Protein AF-A0A0N5BER6-F1 (afdb_monomer_lite)

Secondary structure (DSSP, 8-state):
---------HHHHHHHHHHHHHHHHHHHTS-GGGS-HHHHHHHHHHHHHHHHHHHHHHHHHHHHTT--TT--BHHHHHHHHHHHHT--HHHHHHHHSS-HHHHHT-GGGTTTEEEETTEEEE----PSP----

Structure (mmCIF, N/CA/C/O backbone):
data_AF-A0A0N5BER6-F1
#
_entry.id   AF-A0A0N5BER6-F1
#
loop_
_atom_site.group_PDB
_atom_site.id
_atom_site.type_symbol
_atom_site.label_atom_id
_atom_site.label_alt_id
_atom_site.label_comp_id
_atom_site.label_asym_id
_atom_site.label_entity_id
_atom_site.label_seq_id
_atom_site.pdbx_PDB_ins_code
_atom_site.Cartn_x
_atom_site.Cartn_y
_atom_site.Cartn_z
_atom_site.occupancy
_atom_site.B_iso_or_equiv
_atom_site.auth_seq_id
_atom_site.auth_comp_id
_atom_site.auth_asym_id
_atom_site.auth_atom_id
_atom_site.pdbx_PDB_model_num
ATOM 1 N N . MET A 1 1 ? -19.479 -20.743 12.648 1.00 32.81 1 MET A N 1
ATOM 2 C CA . MET A 1 1 ? -19.118 -20.840 11.218 1.00 32.81 1 MET A CA 1
ATOM 3 C C . MET A 1 1 ? -18.134 -19.726 10.910 1.00 32.81 1 MET A C 1
ATOM 5 O O . MET A 1 1 ? -18.502 -18.565 11.017 1.00 32.81 1 MET A O 1
ATOM 9 N N . ALA A 1 2 ? -16.869 -20.064 10.660 1.00 33.50 2 ALA A N 1
ATOM 10 C CA . ALA A 1 2 ? -15.854 -19.084 10.293 1.00 33.50 2 ALA A CA 1
ATOM 11 C C . ALA A 1 2 ? -16.002 -18.791 8.799 1.00 33.50 2 ALA A C 1
ATOM 13 O O . ALA A 1 2 ? -15.677 -19.631 7.964 1.00 33.50 2 ALA A O 1
ATOM 14 N N . THR A 1 3 ? -16.551 -17.629 8.459 1.00 35.94 3 THR A N 1
ATOM 15 C CA . THR A 1 3 ? -16.547 -17.139 7.084 1.00 35.94 3 THR A CA 1
ATOM 16 C C . THR A 1 3 ? -15.099 -16.825 6.735 1.00 35.94 3 THR A C 1
ATOM 18 O O . THR A 1 3 ? -14.574 -15.783 7.129 1.00 35.94 3 THR A O 1
ATOM 21 N N . THR A 1 4 ? -14.419 -17.748 6.058 1.00 42.94 4 THR A N 1
ATOM 22 C CA . THR A 1 4 ? -13.114 -17.494 5.449 1.00 42.94 4 THR A CA 1
ATOM 23 C C . THR A 1 4 ? -13.315 -16.339 4.476 1.00 42.94 4 THR A C 1
ATOM 25 O O . THR A 1 4 ? -13.843 -16.533 3.382 1.00 42.94 4 THR A O 1
ATOM 28 N N . ARG A 1 5 ? -12.990 -15.106 4.891 1.00 49.25 5 ARG A N 1
ATOM 29 C CA . ARG A 1 5 ? -12.941 -13.961 3.978 1.00 49.25 5 ARG A CA 1
ATOM 30 C C . ARG A 1 5 ? -11.939 -14.349 2.900 1.00 49.25 5 ARG A C 1
ATOM 32 O O . ARG A 1 5 ? -10.743 -14.382 3.173 1.00 49.25 5 ARG A O 1
ATOM 39 N N . ARG A 1 6 ? -12.426 -14.699 1.707 1.00 47.66 6 ARG A N 1
ATOM 40 C CA . ARG A 1 6 ? -11.586 -14.835 0.517 1.00 47.66 6 ARG A CA 1
ATOM 41 C C . ARG A 1 6 ? -10.808 -13.529 0.417 1.00 47.66 6 ARG A C 1
ATOM 43 O O . ARG A 1 6 ? -11.408 -12.471 0.233 1.00 47.66 6 ARG A O 1
ATOM 50 N N . ILE A 1 7 ? -9.496 -13.591 0.614 1.00 53.28 7 ILE A N 1
ATOM 51 C CA . ILE A 1 7 ? -8.628 -12.475 0.266 1.00 53.28 7 ILE A CA 1
ATOM 52 C C . ILE A 1 7 ? -8.768 -12.358 -1.248 1.00 53.28 7 ILE A C 1
ATOM 54 O O . ILE A 1 7 ? -8.273 -13.205 -1.984 1.00 53.28 7 ILE A O 1
ATOM 58 N N . GLN A 1 8 ? -9.541 -11.376 -1.707 1.00 62.78 8 GLN A N 1
ATOM 59 C CA . GLN A 1 8 ? -9.579 -11.026 -3.120 1.00 62.78 8 GLN A CA 1
ATOM 60 C C . GLN A 1 8 ? -8.175 -10.580 -3.513 1.00 62.78 8 GLN A C 1
ATOM 62 O O . GLN A 1 8 ? -7.681 -9.573 -2.997 1.00 62.78 8 GLN A O 1
ATOM 67 N N . THR A 1 9 ? -7.552 -11.366 -4.386 1.00 75.50 9 THR A N 1
ATOM 68 C CA . THR A 1 9 ? -6.250 -11.112 -5.010 1.00 75.50 9 THR A CA 1
ATOM 69 C C . THR A 1 9 ? -6.371 -10.164 -6.202 1.00 75.50 9 THR A C 1
ATOM 71 O O . THR A 1 9 ? -5.422 -10.027 -6.960 1.00 75.50 9 THR A O 1
ATOM 74 N N . ASP A 1 10 ? -7.532 -9.530 -6.386 1.00 80.12 10 ASP A N 1
ATOM 75 C CA . ASP A 1 10 ? -7.821 -8.655 -7.526 1.00 80.12 10 ASP A CA 1
ATOM 76 C C . ASP A 1 10 ? -6.824 -7.491 -7.595 1.00 80.12 10 ASP A C 1
ATOM 78 O O . ASP A 1 10 ? -6.311 -7.205 -8.663 1.00 80.12 10 ASP A O 1
ATOM 82 N N . TYR A 1 11 ? -6.407 -6.949 -6.445 1.00 81.19 11 TYR A N 1
ATOM 83 C CA . TYR A 1 11 ? -5.359 -5.921 -6.379 1.00 81.19 11 TYR A CA 1
ATOM 84 C C . TYR A 1 11 ? -3.992 -6.403 -6.903 1.00 81.19 11 TYR A C 1
ATOM 86 O O . TYR A 1 11 ? -3.225 -5.606 -7.427 1.00 81.19 11 TYR A O 1
ATOM 94 N N . VAL A 1 12 ? -3.674 -7.698 -6.757 1.00 84.62 12 VAL A N 1
ATOM 95 C CA . VAL A 1 12 ? -2.436 -8.281 -7.304 1.00 84.62 12 VAL A CA 1
ATOM 96 C C . VAL A 1 12 ? -2.564 -8.419 -8.813 1.00 84.62 12 VAL A C 1
ATOM 98 O O . VAL A 1 12 ? -1.614 -8.129 -9.522 1.00 84.62 12 VAL A O 1
ATOM 101 N N . ARG A 1 13 ? -3.732 -8.849 -9.306 1.00 86.75 13 ARG A N 1
ATOM 102 C CA . ARG A 1 13 ? -3.985 -8.960 -10.748 1.00 86.75 13 ARG A CA 1
ATOM 103 C C . ARG A 1 13 ? -3.937 -7.597 -11.425 1.00 86.75 13 ARG A C 1
ATOM 105 O O . ARG A 1 13 ? -3.177 -7.452 -12.361 1.00 86.75 13 ARG A O 1
ATOM 112 N N . GLU A 1 14 ? -4.638 -6.604 -10.881 1.00 87.25 14 GLU A N 1
ATOM 113 C CA . GLU A 1 14 ? -4.614 -5.224 -11.383 1.00 87.25 14 GLU A CA 1
ATOM 114 C C . GLU A 1 14 ? -3.181 -4.676 -11.455 1.00 87.25 14 GLU A C 1
ATOM 116 O O . GLU A 1 14 ? -2.788 -4.106 -12.466 1.00 87.25 14 GLU A O 1
ATOM 121 N N . ALA A 1 15 ? -2.371 -4.889 -10.413 1.00 90.44 15 ALA A N 1
ATOM 122 C CA . ALA A 1 15 ? -0.973 -4.462 -10.420 1.00 90.44 15 ALA A CA 1
ATOM 123 C C . ALA A 1 15 ? -0.128 -5.213 -11.461 1.00 90.44 15 ALA A C 1
ATOM 125 O O . ALA A 1 15 ? 0.717 -4.612 -12.116 1.00 90.44 15 ALA A O 1
ATOM 126 N N . LEU A 1 16 ? -0.352 -6.521 -11.622 1.00 90.31 16 LEU A N 1
ATOM 127 C CA . LEU A 1 16 ? 0.350 -7.328 -12.620 1.00 90.31 16 LEU A CA 1
ATOM 128 C C . LEU A 1 16 ? -0.027 -6.935 -14.048 1.00 90.31 16 LEU A C 1
ATOM 130 O O . LEU A 1 16 ? 0.865 -6.890 -14.886 1.00 90.31 16 LEU A O 1
ATOM 134 N N . ASP A 1 17 ? -1.295 -6.625 -14.312 1.00 92.75 17 ASP A N 1
ATOM 135 C CA . ASP A 1 17 ? -1.750 -6.176 -15.629 1.00 92.75 17 ASP A CA 1
ATOM 136 C C . ASP A 1 17 ? -1.038 -4.865 -16.017 1.00 92.75 17 ASP A C 1
ATOM 138 O O . ASP A 1 17 ? -0.467 -4.778 -17.099 1.00 92.75 17 ASP A O 1
ATOM 142 N N . ILE A 1 18 ? -0.928 -3.901 -15.090 1.00 92.19 18 ILE A N 1
ATOM 143 C CA . ILE A 1 18 ? -0.164 -2.654 -15.310 1.00 92.19 18 ILE A CA 1
ATOM 144 C C . ILE A 1 18 ? 1.321 -2.950 -15.581 1.00 92.19 18 ILE A C 1
ATOM 146 O O . ILE A 1 18 ? 1.934 -2.350 -16.462 1.00 92.19 18 ILE A O 1
ATOM 150 N N . CYS A 1 19 ? 1.917 -3.876 -14.826 1.00 92.69 19 CYS A N 1
ATOM 151 C CA . CYS A 1 19 ? 3.307 -4.285 -15.024 1.00 92.69 19 CYS A CA 1
ATOM 152 C C . CYS A 1 19 ? 3.544 -4.940 -16.396 1.00 92.69 19 CYS A C 1
ATOM 154 O O . CYS A 1 19 ? 4.607 -4.741 -16.983 1.00 92.69 19 CYS A O 1
ATOM 156 N N . ILE A 1 20 ? 2.583 -5.724 -16.894 1.00 92.00 20 ILE A N 1
ATOM 157 C CA . ILE A 1 20 ? 2.643 -6.347 -18.223 1.00 92.00 20 ILE A CA 1
ATOM 158 C C . ILE A 1 20 ? 2.555 -5.269 -19.304 1.00 92.00 20 ILE A C 1
ATOM 160 O O . ILE A 1 20 ? 3.411 -5.239 -20.181 1.00 92.00 20 ILE A O 1
ATOM 164 N N . ASP A 1 21 ? 1.612 -4.333 -19.185 1.00 93.44 21 ASP A N 1
ATOM 165 C CA . ASP A 1 21 ? 1.466 -3.231 -20.143 1.00 93.44 21 ASP A CA 1
ATOM 166 C C . ASP A 1 21 ? 2.748 -2.377 -20.239 1.00 93.44 21 ASP A C 1
ATOM 168 O O . ASP A 1 21 ? 3.153 -1.963 -21.328 1.00 93.44 21 ASP A O 1
ATOM 172 N N . LEU A 1 22 ? 3.432 -2.139 -19.111 1.00 92.56 22 LEU A N 1
ATOM 173 C CA . LEU A 1 22 ? 4.735 -1.464 -19.101 1.00 92.56 22 LEU A CA 1
ATOM 174 C C . LEU A 1 22 ? 5.823 -2.281 -19.796 1.00 92.56 22 LEU A C 1
ATOM 176 O O . LEU A 1 22 ? 6.611 -1.720 -20.558 1.00 92.56 22 LEU A O 1
ATOM 180 N N . ALA A 1 23 ? 5.871 -3.590 -19.544 1.00 88.94 23 ALA A N 1
ATOM 181 C CA . ALA A 1 23 ? 6.840 -4.473 -20.180 1.00 88.94 23 ALA A CA 1
ATOM 182 C C . ALA A 1 23 ? 6.665 -4.492 -21.707 1.00 88.94 23 ALA A C 1
ATOM 184 O O . ALA A 1 23 ? 7.648 -4.312 -22.429 1.00 88.94 23 ALA A O 1
ATOM 185 N N . ASP A 1 24 ? 5.425 -4.597 -22.184 1.00 91.06 24 ASP A N 1
ATOM 186 C CA . ASP A 1 24 ? 5.081 -4.537 -23.609 1.00 91.06 24 ASP A CA 1
ATOM 187 C C . ASP A 1 24 ? 5.448 -3.167 -24.220 1.00 91.06 24 ASP A C 1
ATOM 189 O O . ASP A 1 24 ? 5.957 -3.070 -25.346 1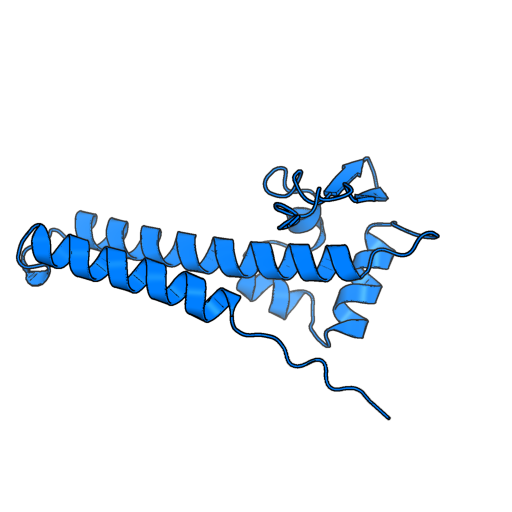.00 91.06 24 ASP A O 1
ATOM 193 N N . GLY A 1 25 ? 5.254 -2.085 -23.458 1.00 90.81 25 GLY A N 1
ATOM 194 C CA . GLY A 1 25 ? 5.699 -0.741 -23.827 1.00 90.81 25 GLY A CA 1
ATOM 195 C C . GLY A 1 25 ? 7.219 -0.643 -23.988 1.00 90.81 25 GLY A C 1
ATOM 196 O O . GLY A 1 25 ? 7.709 -0.101 -24.978 1.00 90.81 25 GLY A O 1
ATOM 197 N N . TRP A 1 26 ? 7.987 -1.226 -23.069 1.00 91.56 26 TRP A N 1
ATOM 198 C CA . TRP A 1 26 ? 9.448 -1.230 -23.150 1.00 91.56 26 TRP A CA 1
ATOM 199 C C . TRP A 1 26 ? 9.987 -2.064 -24.312 1.00 91.56 26 TRP A C 1
ATOM 201 O O . TRP A 1 26 ? 10.998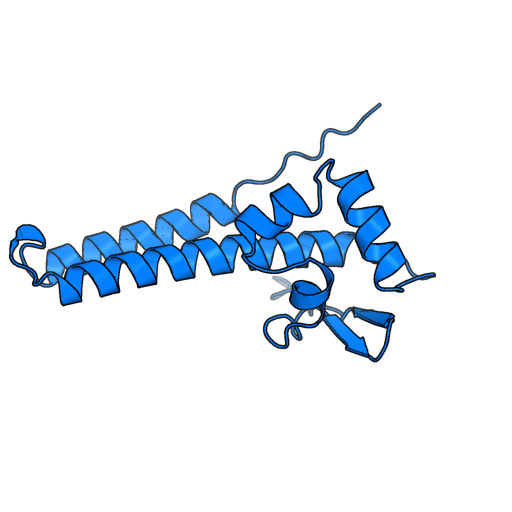 -1.680 -24.895 1.00 91.56 26 TRP A O 1
ATOM 211 N N . GLU A 1 27 ? 9.327 -3.166 -24.676 1.00 87.25 27 GLU A N 1
ATOM 212 C CA . GLU A 1 27 ? 9.665 -3.932 -25.885 1.00 87.25 27 GLU A CA 1
ATOM 213 C C . GLU A 1 27 ? 9.422 -3.120 -27.166 1.00 87.25 27 GLU A C 1
ATOM 215 O O . GLU A 1 2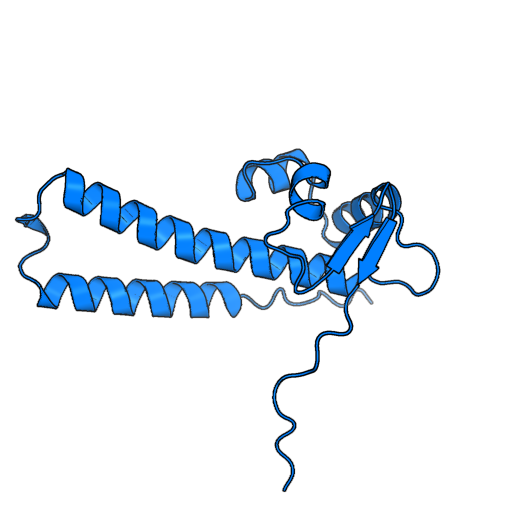7 ? 10.160 -3.255 -28.146 1.00 87.25 27 GLU A O 1
ATOM 220 N N . SER A 1 28 ? 8.432 -2.224 -27.141 1.00 88.50 28 SER A N 1
ATOM 221 C CA . SER A 1 28 ? 8.132 -1.312 -28.250 1.00 88.50 28 SER A CA 1
ATOM 222 C C . SER A 1 28 ? 9.170 -0.186 -28.400 1.00 88.50 28 SER A C 1
ATOM 224 O O . SER A 1 28 ? 9.396 0.292 -29.512 1.00 88.50 28 SER A O 1
ATOM 226 N N . ASP A 1 29 ? 9.852 0.197 -27.315 1.00 84.50 29 ASP A N 1
ATOM 227 C CA . ASP A 1 29 ? 10.937 1.194 -27.310 1.00 84.50 29 ASP A CA 1
ATOM 228 C C . ASP A 1 29 ? 12.275 0.661 -27.869 1.00 84.50 29 ASP A C 1
ATOM 230 O O . ASP A 1 29 ? 13.226 1.425 -28.070 1.00 84.50 29 ASP A O 1
ATOM 234 N N . GLY A 1 30 ? 12.380 -0.650 -28.101 1.00 86.38 30 GLY A N 1
ATOM 235 C CA . GLY A 1 30 ? 13.567 -1.331 -28.618 1.00 86.38 30 GLY A CA 1
ATOM 236 C C . GLY A 1 30 ? 13.865 -2.628 -27.866 1.00 86.38 30 GLY A C 1
ATOM 237 O O . GLY A 1 30 ? 13.239 -2.924 -26.859 1.00 86.38 30 GLY A O 1
ATOM 238 N N . ASP A 1 31 ? 14.849 -3.403 -28.338 1.00 87.38 31 ASP A N 1
ATOM 239 C CA . ASP A 1 31 ? 15.219 -4.676 -27.701 1.00 87.38 31 ASP A CA 1
ATOM 240 C C . ASP A 1 31 ? 15.696 -4.446 -26.253 1.00 87.38 31 ASP A C 1
ATOM 242 O O . ASP A 1 31 ? 16.786 -3.884 -26.064 1.00 87.38 31 ASP A O 1
ATOM 246 N N . PRO A 1 32 ? 14.952 -4.905 -25.224 1.00 84.62 32 PRO A N 1
ATOM 247 C CA . PRO A 1 32 ? 15.311 -4.640 -23.837 1.00 84.62 32 PRO A CA 1
ATOM 248 C C . PRO A 1 32 ? 16.669 -5.214 -23.442 1.00 84.62 32 PRO A C 1
ATOM 250 O O . PRO A 1 32 ? 17.300 -4.710 -22.522 1.00 84.62 32 PRO A O 1
ATOM 253 N N . ARG A 1 33 ? 17.173 -6.228 -24.157 1.00 85.38 33 ARG A N 1
ATOM 254 C CA . ARG A 1 33 ? 18.501 -6.822 -23.911 1.00 85.38 33 ARG A CA 1
ATOM 255 C C . ARG A 1 33 ? 19.649 -5.879 -24.264 1.00 85.38 33 ARG A C 1
ATOM 257 O O . ARG A 1 33 ? 20.785 -6.124 -23.870 1.00 85.38 33 ARG A O 1
ATOM 264 N N . MET A 1 34 ? 19.354 -4.828 -25.022 1.00 90.81 34 MET A N 1
ATOM 265 C CA . MET A 1 34 ? 20.308 -3.804 -25.434 1.00 90.81 34 MET A CA 1
ATOM 266 C C . MET A 1 34 ? 20.268 -2.573 -24.520 1.00 90.81 34 MET A C 1
ATOM 268 O O . MET A 1 34 ? 21.023 -1.624 -24.738 1.00 90.81 34 MET A O 1
ATOM 272 N N . PHE A 1 35 ? 19.389 -2.554 -23.514 1.00 91.50 35 PHE A N 1
ATOM 273 C CA . PHE A 1 35 ? 19.284 -1.442 -22.580 1.00 91.50 35 PHE A CA 1
ATOM 274 C C . PHE A 1 35 ? 20.478 -1.387 -21.622 1.00 91.50 35 PHE A C 1
ATOM 276 O O . PHE A 1 35 ? 21.132 -2.384 -21.315 1.00 91.50 35 PHE A O 1
ATOM 283 N N . THR A 1 36 ? 20.784 -0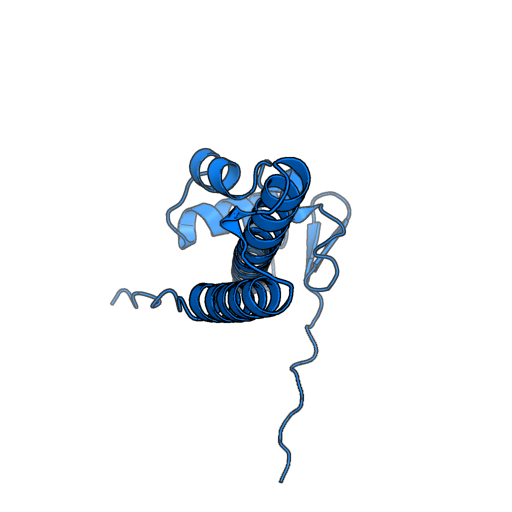.181 -21.143 1.00 93.56 36 THR A N 1
ATOM 284 C CA . THR A 1 36 ? 21.829 0.008 -20.135 1.00 93.56 36 THR A CA 1
ATOM 285 C C . THR A 1 36 ? 21.390 -0.582 -18.795 1.00 93.56 36 THR A C 1
ATOM 287 O O . THR A 1 36 ? 20.198 -0.687 -18.498 1.00 93.56 36 THR A O 1
ATOM 290 N N . MET A 1 37 ? 22.358 -0.906 -17.934 1.00 93.12 37 MET A N 1
ATOM 291 C CA . MET A 1 37 ? 22.067 -1.341 -16.562 1.00 93.12 37 MET A CA 1
ATOM 292 C C . MET A 1 37 ? 21.225 -0.304 -15.801 1.00 93.12 37 MET A C 1
ATOM 294 O O . MET A 1 37 ? 20.318 -0.670 -15.063 1.00 93.12 37 MET A O 1
ATOM 298 N N . GLU A 1 38 ? 21.480 0.991 -16.010 1.00 94.19 38 GLU A N 1
ATOM 299 C CA . GLU A 1 38 ? 20.682 2.069 -15.411 1.00 94.19 38 GLU A CA 1
ATOM 300 C C . GLU A 1 38 ? 19.213 1.998 -15.841 1.00 94.19 38 GLU A C 1
ATOM 302 O O . GLU A 1 38 ? 18.329 2.083 -14.989 1.00 94.19 38 GLU A O 1
ATOM 307 N N . LYS A 1 39 ? 18.945 1.763 -17.133 1.00 91.19 39 LYS A N 1
ATOM 308 C CA . LYS A 1 39 ? 17.578 1.605 -17.641 1.00 91.19 39 LYS A CA 1
ATOM 309 C C . LYS A 1 39 ? 16.906 0.359 -17.056 1.00 91.19 39 LYS A C 1
ATOM 311 O O . LYS A 1 39 ? 15.768 0.450 -16.612 1.00 91.19 39 LYS A O 1
ATOM 316 N N . HIS A 1 40 ? 17.618 -0.763 -16.935 1.00 91.00 40 HIS A N 1
ATOM 317 C CA . HIS A 1 40 ? 17.087 -1.949 -16.250 1.00 91.00 40 HIS A CA 1
ATOM 318 C C . HIS A 1 40 ? 16.764 -1.700 -14.772 1.00 91.00 40 HIS A C 1
ATOM 320 O O . HIS A 1 40 ? 15.719 -2.134 -14.293 1.00 91.00 40 HIS A O 1
ATOM 326 N N . ILE A 1 41 ? 17.627 -0.984 -14.045 1.00 93.00 41 ILE A N 1
ATOM 327 C CA . ILE A 1 41 ? 17.370 -0.621 -12.644 1.00 93.00 41 ILE A CA 1
ATOM 328 C C . ILE A 1 41 ? 16.127 0.268 -12.540 1.00 93.00 41 ILE A C 1
ATOM 330 O O . ILE A 1 41 ? 15.328 0.072 -11.628 1.00 93.00 41 ILE A O 1
ATOM 334 N N . MET A 1 42 ? 15.945 1.221 -13.459 1.00 93.38 42 MET A N 1
ATOM 335 C CA . MET A 1 42 ? 14.734 2.046 -13.508 1.00 93.38 42 MET A CA 1
ATOM 336 C C . MET A 1 42 ? 13.478 1.205 -13.739 1.00 93.38 42 MET A C 1
ATOM 338 O O . MET A 1 42 ? 12.536 1.325 -12.964 1.00 93.38 42 MET A O 1
ATOM 342 N N . MET A 1 43 ? 13.496 0.310 -14.730 1.00 92.88 43 MET A N 1
ATOM 343 C CA . MET A 1 43 ? 12.376 -0.593 -15.021 1.00 92.88 43 MET A CA 1
ATOM 344 C C . MET A 1 43 ? 12.012 -1.446 -13.798 1.00 92.88 43 MET A C 1
ATOM 346 O O . MET A 1 43 ? 10.852 -1.522 -13.410 1.00 92.88 43 MET A O 1
ATOM 350 N N . ILE A 1 44 ? 13.007 -2.051 -13.136 1.00 92.62 44 ILE A N 1
ATOM 351 C CA . ILE A 1 44 ? 12.782 -2.859 -11.928 1.00 92.62 44 ILE A CA 1
ATOM 352 C C . ILE A 1 44 ? 12.146 -2.022 -10.815 1.00 92.62 44 ILE A C 1
ATOM 354 O O . ILE A 1 44 ? 11.213 -2.494 -10.169 1.00 92.62 44 ILE A O 1
ATOM 358 N N . ARG A 1 45 ? 12.634 -0.796 -10.591 1.00 93.31 45 ARG A N 1
ATOM 359 C CA . ARG A 1 45 ? 12.077 0.107 -9.574 1.00 93.31 45 ARG A CA 1
ATOM 360 C C . ARG A 1 45 ? 10.629 0.468 -9.870 1.00 93.31 45 ARG A C 1
ATOM 362 O O . ARG A 1 45 ? 9.817 0.432 -8.961 1.00 93.31 45 ARG A O 1
ATOM 369 N N . GLU A 1 46 ? 10.299 0.736 -11.126 1.00 94.62 46 GLU A N 1
ATOM 370 C CA . GLU A 1 46 ? 8.933 1.073 -11.525 1.00 94.62 46 GLU A CA 1
ATOM 371 C C . GLU A 1 46 ? 7.959 -0.087 -11.260 1.00 94.62 46 GLU A C 1
ATOM 373 O O . GLU A 1 46 ? 6.911 0.112 -10.645 1.00 94.62 46 GLU A O 1
ATOM 378 N N . LEU A 1 47 ? 8.341 -1.324 -11.603 1.00 93.38 47 LEU A N 1
ATOM 379 C CA . LEU A 1 47 ? 7.541 -2.513 -11.269 1.00 93.38 47 LEU A CA 1
ATOM 380 C C . LEU A 1 47 ? 7.405 -2.709 -9.754 1.00 93.38 47 LEU A C 1
ATOM 382 O O . LEU A 1 47 ? 6.336 -3.077 -9.262 1.00 93.38 47 LEU A O 1
ATOM 386 N N . GLN A 1 48 ? 8.492 -2.493 -9.007 1.00 91.19 48 GLN A N 1
ATOM 387 C CA . GLN A 1 48 ? 8.482 -2.584 -7.548 1.00 91.19 48 GLN A CA 1
ATOM 388 C C . GLN A 1 48 ? 7.536 -1.553 -6.933 1.00 91.19 48 GLN A C 1
ATOM 390 O O . GLN A 1 48 ? 6.750 -1.924 -6.066 1.00 91.19 48 GLN A O 1
ATOM 395 N N . ASP A 1 49 ? 7.567 -0.309 -7.408 1.00 92.31 49 ASP A N 1
ATOM 396 C CA . ASP A 1 49 ? 6.718 0.777 -6.919 1.00 92.31 49 ASP A CA 1
ATOM 397 C C . ASP A 1 49 ? 5.234 0.481 -7.177 1.00 92.31 49 ASP A C 1
ATOM 399 O O . ASP A 1 49 ? 4.414 0.631 -6.273 1.00 92.31 49 ASP A O 1
ATOM 403 N N . ILE A 1 50 ? 4.880 -0.041 -8.357 1.00 92.75 50 ILE A N 1
ATOM 404 C CA . ILE A 1 50 ? 3.494 -0.423 -8.689 1.00 92.75 50 ILE A CA 1
ATOM 405 C C . ILE A 1 50 ? 2.985 -1.532 -7.769 1.00 92.75 50 ILE A C 1
ATOM 407 O O . ILE A 1 50 ? 1.880 -1.450 -7.220 1.00 92.75 50 ILE A O 1
ATOM 411 N N . LEU A 1 51 ? 3.790 -2.579 -7.583 1.00 90.44 51 LEU A N 1
ATOM 412 C CA . LEU A 1 51 ? 3.430 -3.683 -6.699 1.00 90.44 51 LEU A CA 1
ATOM 413 C C . LEU A 1 51 ? 3.312 -3.200 -5.250 1.00 90.44 51 LEU A C 1
ATOM 415 O O . LEU A 1 51 ? 2.340 -3.545 -4.572 1.00 90.44 51 LEU A O 1
ATOM 419 N N . GLN A 1 52 ? 4.259 -2.382 -4.789 1.00 90.75 52 GLN A N 1
ATOM 420 C CA . GLN A 1 52 ? 4.259 -1.810 -3.447 1.00 90.75 52 GLN A CA 1
ATOM 421 C C . GLN A 1 52 ? 3.002 -0.967 -3.211 1.00 90.75 52 GLN A C 1
ATOM 423 O O . GLN A 1 52 ? 2.273 -1.222 -2.252 1.00 90.75 52 GLN A O 1
ATOM 428 N N . ASP A 1 53 ? 2.673 -0.047 -4.117 1.00 90.06 53 ASP A N 1
ATOM 429 C CA . ASP A 1 53 ? 1.491 0.812 -4.017 1.00 90.06 53 ASP A CA 1
ATOM 430 C C . ASP A 1 53 ? 0.189 -0.003 -3.966 1.00 90.06 53 ASP A C 1
ATOM 432 O O . ASP A 1 53 ? -0.737 0.321 -3.206 1.00 90.06 53 ASP A O 1
ATOM 436 N N . ALA A 1 54 ? 0.106 -1.099 -4.726 1.00 89.19 54 ALA A N 1
ATOM 437 C CA . ALA A 1 54 ? -1.040 -2.002 -4.700 1.00 89.19 54 ALA A CA 1
ATOM 438 C C . ALA A 1 54 ? -1.171 -2.737 -3.354 1.00 89.19 54 ALA A C 1
ATOM 440 O O . ALA A 1 54 ? -2.275 -2.821 -2.793 1.00 89.19 54 ALA A O 1
ATOM 441 N N . PHE A 1 55 ? -0.059 -3.236 -2.800 1.00 89.75 55 PHE A N 1
ATOM 442 C CA . PHE A 1 55 ? -0.035 -3.852 -1.471 1.00 89.75 55 PHE A CA 1
ATOM 443 C C . PHE A 1 55 ? -0.411 -2.847 -0.381 1.00 89.75 55 PHE A C 1
ATOM 445 O O . PHE A 1 55 ? -1.319 -3.123 0.407 1.00 89.75 55 PHE A O 1
ATOM 452 N N . GLU A 1 56 ? 0.214 -1.672 -0.357 1.00 91.25 56 GLU A N 1
ATOM 453 C CA . GLU A 1 56 ? -0.074 -0.612 0.612 1.00 91.25 56 GLU A CA 1
ATOM 454 C C . GLU A 1 56 ? -1.545 -0.195 0.553 1.00 91.25 56 GLU A C 1
ATOM 456 O O . GLU A 1 56 ? -2.235 -0.168 1.577 1.00 91.25 56 GLU A O 1
ATOM 461 N N . THR A 1 57 ? -2.081 0.012 -0.652 1.00 88.56 57 THR A N 1
ATOM 462 C CA . THR A 1 57 ? -3.501 0.320 -0.859 1.00 88.56 57 THR A CA 1
ATOM 463 C C . THR A 1 57 ? -4.403 -0.774 -0.292 1.00 88.56 57 THR A C 1
ATOM 465 O O . THR A 1 57 ? -5.428 -0.481 0.338 1.00 88.56 57 THR A O 1
ATOM 468 N N . LYS A 1 58 ? -4.039 -2.051 -0.463 1.00 89.94 58 LYS A N 1
ATOM 469 C CA . LYS A 1 58 ? -4.794 -3.157 0.130 1.00 89.94 58 LYS A CA 1
ATOM 470 C C . LYS A 1 58 ? -4.752 -3.102 1.654 1.00 89.94 58 LYS A C 1
ATOM 472 O O . LYS A 1 58 ? -5.815 -3.212 2.268 1.00 89.94 58 LYS A O 1
ATOM 477 N N . ILE A 1 59 ? -3.581 -2.914 2.262 1.00 91.75 59 ILE A N 1
ATOM 478 C CA . ILE A 1 59 ? -3.433 -2.813 3.722 1.00 91.75 59 ILE A CA 1
ATOM 479 C C . ILE A 1 59 ? -4.271 -1.657 4.266 1.00 91.75 59 ILE A C 1
ATOM 481 O O . ILE A 1 59 ? -5.031 -1.850 5.216 1.00 91.75 59 ILE A O 1
ATOM 485 N N . VAL A 1 60 ? -4.237 -0.494 3.619 1.00 91.00 60 VAL A N 1
ATOM 486 C CA . VAL A 1 60 ? -5.057 0.655 4.009 1.00 91.00 60 VAL A CA 1
ATOM 487 C C . VAL A 1 60 ? -6.550 0.329 3.961 1.00 91.00 60 VAL A C 1
ATOM 489 O O . VAL A 1 60 ? -7.263 0.586 4.930 1.00 91.00 60 VAL A O 1
ATOM 492 N N . ARG A 1 61 ? -7.042 -0.309 2.890 1.00 87.75 61 ARG A N 1
ATOM 493 C CA . ARG A 1 61 ? -8.450 -0.749 2.806 1.00 87.75 61 ARG A CA 1
ATOM 494 C C . ARG A 1 61 ? -8.806 -1.745 3.915 1.00 87.75 61 ARG A C 1
ATOM 496 O O . ARG A 1 61 ? -9.919 -1.717 4.444 1.00 87.75 61 ARG A O 1
ATOM 503 N N . LEU A 1 62 ? -7.876 -2.625 4.288 1.00 89.50 62 LEU A N 1
ATOM 504 C CA . LEU A 1 62 ? -8.066 -3.555 5.399 1.00 89.50 62 LEU A CA 1
ATOM 505 C C . LEU A 1 62 ? -8.156 -2.817 6.740 1.00 89.50 62 LEU A C 1
ATOM 507 O O . LEU A 1 62 ? -9.061 -3.141 7.511 1.00 89.50 62 LEU A O 1
ATOM 511 N N . ILE A 1 63 ? -7.308 -1.814 6.993 1.00 90.38 63 ILE A N 1
ATOM 512 C CA . ILE A 1 63 ? -7.385 -0.936 8.176 1.00 90.38 63 ILE A CA 1
ATOM 513 C C . ILE A 1 63 ? -8.713 -0.167 8.177 1.00 90.38 63 ILE A C 1
ATOM 515 O O . ILE A 1 63 ? -9.436 -0.192 9.170 1.00 90.38 63 ILE A O 1
ATOM 519 N N . TYR A 1 64 ? -9.109 0.409 7.042 1.00 87.38 64 TYR A N 1
ATOM 520 C CA . TYR A 1 64 ? -10.388 1.102 6.871 1.00 87.38 64 TYR A CA 1
ATOM 521 C C . TYR A 1 64 ? -11.601 0.216 7.197 1.00 87.38 64 TYR A C 1
ATOM 523 O O . TYR A 1 64 ? -12.605 0.667 7.753 1.00 87.38 64 TYR A O 1
ATOM 531 N N . SER A 1 65 ? -11.527 -1.081 6.886 1.00 85.62 65 SER A N 1
ATOM 532 C CA . SER A 1 65 ? -12.586 -2.040 7.227 1.00 85.62 65 SER A CA 1
ATOM 533 C C . SER A 1 65 ? -12.662 -2.383 8.723 1.00 85.62 65 SER A C 1
ATOM 535 O O . SER A 1 65 ? -13.665 -2.944 9.166 1.00 85.62 65 SER A O 1
ATOM 537 N N . LEU A 1 66 ? -11.624 -2.056 9.503 1.00 85.56 66 LEU A N 1
ATOM 538 C CA . LEU A 1 66 ? -11.617 -2.203 10.960 1.00 85.56 66 LEU A CA 1
ATOM 539 C C . LEU A 1 66 ? -12.263 -1.014 11.669 1.00 85.56 66 LEU A C 1
ATOM 541 O O . LEU A 1 66 ? -12.404 -1.077 12.892 1.00 85.56 66 LEU A O 1
ATOM 545 N N . ARG A 1 67 ? -12.668 0.038 10.938 1.00 80.75 67 ARG A N 1
ATOM 546 C CA . ARG A 1 67 ? -13.334 1.197 11.530 1.00 80.75 67 ARG A CA 1
ATOM 547 C C . ARG A 1 67 ? -14.527 0.730 12.360 1.00 80.75 67 ARG A C 1
ATOM 549 O O . ARG A 1 67 ? -15.453 0.080 11.872 1.00 80.75 67 ARG A O 1
ATOM 556 N N . LYS A 1 68 ? -14.483 1.032 13.651 1.00 67.94 68 LYS A N 1
ATOM 557 C CA . LYS A 1 68 ? -15.590 0.809 14.577 1.00 67.94 68 LYS A CA 1
ATOM 558 C C . LYS A 1 68 ? -15.949 2.156 15.150 1.00 67.94 68 LYS A C 1
ATOM 560 O O . LYS A 1 68 ? -15.077 2.860 15.633 1.00 67.94 68 LYS A O 1
ATOM 565 N N . ALA A 1 69 ? -17.238 2.465 15.195 1.00 57.44 69 ALA A N 1
ATOM 566 C CA . ALA A 1 69 ? -17.756 3.760 15.636 1.00 57.44 69 ALA A CA 1
ATOM 567 C C . ALA A 1 69 ? -17.409 4.168 17.091 1.00 57.44 69 ALA A C 1
ATOM 569 O O . ALA A 1 69 ? -17.959 5.144 17.581 1.00 57.44 69 ALA A O 1
ATOM 570 N N . ARG A 1 70 ? -16.578 3.412 17.829 1.00 65.88 70 ARG A N 1
ATOM 571 C CA . ARG A 1 7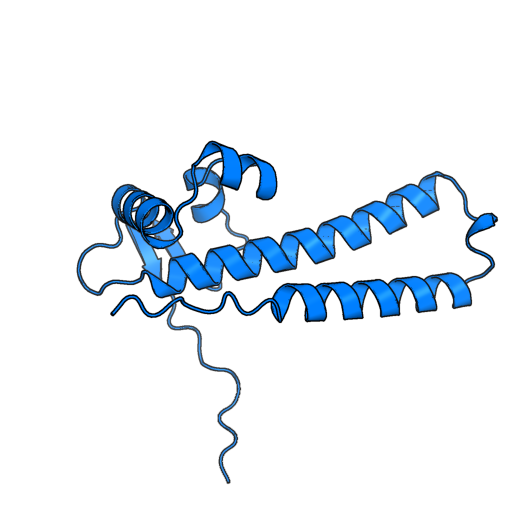0 ? -16.366 3.605 19.274 1.00 65.88 70 ARG A CA 1
ATOM 572 C C . ARG A 1 70 ? -14.910 3.690 19.743 1.00 65.88 70 ARG A C 1
ATOM 574 O O . ARG A 1 70 ? -14.710 4.169 20.851 1.00 65.88 70 ARG A O 1
ATOM 581 N N . ASN A 1 71 ? -13.909 3.222 18.988 1.00 83.31 71 ASN A N 1
ATOM 582 C CA . ASN A 1 71 ? -12.501 3.350 19.396 1.00 83.31 71 ASN A CA 1
ATOM 583 C C . ASN A 1 71 ? -11.558 3.247 18.188 1.00 83.31 71 ASN A C 1
ATOM 585 O O . ASN A 1 71 ? -11.310 2.146 17.696 1.00 83.31 71 ASN A O 1
ATOM 589 N N . ASN A 1 72 ? -11.025 4.394 17.766 1.00 88.25 72 ASN A N 1
ATOM 590 C CA . ASN A 1 72 ? -10.067 4.508 16.668 1.00 88.25 72 ASN A CA 1
ATOM 591 C C . ASN A 1 72 ? -8.645 4.835 17.157 1.00 88.25 72 ASN A C 1
ATOM 593 O O . ASN A 1 72 ? -7.865 5.434 16.419 1.00 88.25 72 ASN A O 1
ATOM 597 N N . ALA A 1 73 ? -8.302 4.474 18.396 1.00 91.75 73 ALA A N 1
ATOM 598 C CA . ALA A 1 73 ? -6.929 4.599 18.866 1.00 91.75 73 ALA A CA 1
ATOM 599 C C . ALA A 1 73 ? -5.994 3.722 18.015 1.00 91.75 73 ALA A C 1
ATOM 601 O O . ALA A 1 73 ? -6.344 2.581 17.688 1.00 91.75 73 ALA A O 1
ATOM 602 N N . ILE A 1 74 ? -4.799 4.220 17.692 1.00 92.56 74 ILE A N 1
ATOM 603 C CA . ILE A 1 74 ? -3.813 3.516 16.859 1.00 92.56 74 ILE A CA 1
ATOM 604 C C . ILE A 1 74 ? -3.483 2.142 17.451 1.00 92.56 74 ILE A C 1
ATOM 606 O O . ILE A 1 74 ? -3.578 1.141 16.741 1.00 92.56 74 ILE A O 1
ATOM 610 N N . GLU A 1 75 ? -3.212 2.057 18.758 1.00 93.12 75 GLU A N 1
ATOM 611 C CA . GLU A 1 75 ? -2.975 0.777 19.441 1.00 93.12 75 GLU A CA 1
ATOM 612 C C . GLU A 1 75 ? -4.135 -0.208 19.259 1.00 93.12 75 GLU A C 1
ATOM 614 O O . GLU A 1 75 ? -3.928 -1.409 19.057 1.00 93.12 75 GLU A O 1
ATOM 619 N N . ARG A 1 76 ? -5.379 0.288 19.295 1.00 92.50 76 ARG A N 1
ATOM 620 C CA . ARG A 1 76 ? -6.557 -0.564 19.143 1.00 92.50 76 ARG A CA 1
ATOM 621 C C . ARG A 1 76 ? -6.693 -1.079 17.716 1.00 92.50 76 ARG A C 1
ATOM 623 O O . ARG A 1 76 ? -6.998 -2.259 17.535 1.00 92.50 76 ARG A O 1
ATOM 630 N N . ILE A 1 77 ? -6.472 -0.215 16.730 1.00 92.31 77 ILE A N 1
ATOM 631 C CA . ILE A 1 77 ? -6.502 -0.572 15.309 1.00 92.31 77 ILE A CA 1
ATOM 632 C C . ILE A 1 77 ? -5.392 -1.576 15.004 1.00 92.31 77 ILE A C 1
ATOM 634 O O . ILE A 1 77 ? -5.676 -2.606 14.399 1.00 92.31 77 ILE A O 1
ATOM 638 N N . LYS A 1 78 ? -4.172 -1.338 15.494 1.00 94.38 78 LYS A N 1
ATOM 639 C CA . LYS A 1 78 ? -3.025 -2.249 15.391 1.00 94.38 78 LYS A CA 1
ATOM 640 C C . LYS A 1 78 ? -3.348 -3.624 15.978 1.00 94.38 78 LYS A C 1
ATOM 642 O O . LYS A 1 78 ? -3.208 -4.646 15.304 1.00 94.38 78 LYS A O 1
ATOM 647 N N . TYR A 1 79 ? -3.866 -3.657 17.208 1.00 93.69 79 TYR A N 1
ATOM 648 C CA . TYR A 1 79 ? -4.292 -4.893 17.865 1.00 93.69 79 TYR A CA 1
ATOM 649 C C . TYR A 1 79 ? -5.372 -5.631 17.062 1.00 93.69 79 TYR A C 1
ATOM 651 O O . TYR A 1 79 ? -5.264 -6.836 16.822 1.00 93.69 79 TYR A O 1
ATOM 659 N N . ASP A 1 80 ? -6.423 -4.925 16.633 1.00 92.75 80 ASP A N 1
ATOM 660 C CA . ASP A 1 80 ? -7.506 -5.527 15.859 1.00 92.75 80 ASP A CA 1
ATOM 661 C C . ASP A 1 80 ? -7.013 -6.009 14.486 1.00 92.75 80 ASP A C 1
ATOM 663 O O . ASP A 1 80 ? -7.427 -7.085 14.058 1.00 92.75 80 ASP A O 1
ATOM 667 N N . PHE A 1 81 ? -6.085 -5.300 13.842 1.00 93.38 81 PHE A N 1
ATOM 668 C CA . PHE A 1 81 ? -5.488 -5.677 12.562 1.00 93.38 81 PHE A CA 1
ATOM 669 C C . PHE A 1 81 ? -4.747 -7.009 12.655 1.00 93.38 81 PHE A C 1
ATOM 671 O O . PHE A 1 81 ? -5.125 -7.970 11.979 1.00 93.38 81 PHE A O 1
ATOM 678 N N . PHE A 1 82 ? -3.761 -7.115 13.548 1.00 94.94 82 PHE A N 1
ATOM 679 C CA . PHE A 1 82 ? -2.986 -8.347 13.712 1.00 94.94 82 PHE A CA 1
ATOM 680 C C . PHE A 1 82 ? -3.856 -9.518 14.179 1.00 94.94 82 PHE A C 1
ATOM 682 O O . PHE A 1 82 ? -3.718 -10.648 13.702 1.00 94.94 82 PHE A O 1
ATOM 689 N N . ARG A 1 83 ? -4.841 -9.251 15.044 1.00 93.06 83 ARG A N 1
ATOM 690 C CA . ARG A 1 83 ? -5.766 -10.279 15.531 1.00 93.06 83 ARG A CA 1
ATOM 691 C C . ARG A 1 83 ? -6.724 -10.793 14.456 1.00 93.06 83 ARG A C 1
ATOM 693 O O . ARG A 1 83 ? -7.004 -11.998 14.437 1.00 93.06 83 ARG A O 1
ATOM 700 N N . VAL A 1 84 ? -7.277 -9.906 13.626 1.00 92.88 84 VAL A N 1
ATOM 701 C CA . VAL A 1 84 ? -8.261 -10.246 12.584 1.00 92.88 84 VAL A CA 1
ATOM 702 C C . VAL A 1 84 ? -7.577 -10.902 11.392 1.00 92.88 84 VAL A C 1
ATOM 704 O O . VAL A 1 84 ? -8.052 -11.938 10.932 1.00 92.88 84 VAL A O 1
ATOM 707 N N . TYR A 1 85 ? -6.459 -10.342 10.931 1.00 90.50 85 TYR A N 1
ATOM 708 C CA . TYR A 1 85 ? -5.771 -10.801 9.722 1.00 90.50 85 TYR A CA 1
ATOM 709 C C . TYR A 1 85 ? -4.696 -11.856 9.970 1.00 90.50 85 TYR A C 1
ATOM 711 O O . TYR A 1 85 ? -4.108 -12.341 9.012 1.00 90.50 85 TYR A O 1
ATOM 719 N N . LYS A 1 86 ? -4.487 -12.261 11.231 1.00 93.25 86 LYS A N 1
ATOM 720 C CA . LYS A 1 86 ? -3.578 -13.358 11.608 1.00 93.25 86 LYS A CA 1
ATOM 721 C C . LYS A 1 86 ? -2.160 -13.151 11.068 1.00 93.25 86 LYS A C 1
ATOM 723 O O . LYS A 1 86 ? -1.560 -14.069 10.524 1.00 93.25 86 LYS A O 1
ATOM 728 N N . THR A 1 87 ? -1.652 -11.936 11.237 1.00 93.81 87 THR A N 1
ATOM 729 C CA . THR A 1 87 ? -0.297 -11.532 10.842 1.00 93.81 87 THR A CA 1
ATOM 730 C C . THR A 1 87 ? 0.434 -10.910 12.032 1.00 93.81 87 THR A C 1
ATOM 732 O O . THR A 1 87 ? -0.183 -10.664 13.074 1.00 93.81 87 THR A O 1
ATOM 735 N N . THR A 1 88 ? 1.736 -10.679 11.901 1.00 95.88 88 THR A N 1
ATOM 736 C CA . THR A 1 88 ? 2.584 -10.056 12.926 1.00 95.88 88 THR A CA 1
ATOM 737 C C . THR A 1 88 ? 3.182 -8.739 12.438 1.00 95.88 88 THR A C 1
ATOM 739 O O . THR A 1 88 ? 3.245 -8.473 11.238 1.00 95.88 88 THR A O 1
ATOM 742 N N . GLU A 1 89 ? 3.659 -7.920 13.380 1.00 96.88 89 GLU A N 1
ATOM 743 C CA . GLU A 1 89 ? 4.404 -6.690 13.078 1.00 96.88 89 GLU A CA 1
ATOM 744 C C . GLU A 1 89 ? 5.610 -6.975 12.176 1.00 96.88 89 GLU A C 1
ATOM 746 O O . GLU A 1 89 ? 5.844 -6.259 11.213 1.00 96.88 89 GLU A O 1
ATOM 751 N N . GLU A 1 90 ? 6.351 -8.049 12.450 1.00 96.50 90 GLU A N 1
ATOM 752 C CA . GLU A 1 90 ? 7.538 -8.417 11.680 1.00 96.50 90 GLU A CA 1
ATOM 753 C C . GLU A 1 90 ? 7.197 -8.808 10.239 1.00 96.50 90 GLU A C 1
ATOM 755 O O . GLU A 1 90 ? 7.852 -8.342 9.309 1.00 96.50 90 GLU A O 1
ATOM 760 N N . GLN A 1 91 ? 6.144 -9.609 10.050 1.00 94.00 91 GLN A N 1
ATOM 761 C CA . GLN A 1 91 ? 5.671 -9.999 8.721 1.00 94.00 91 GLN A CA 1
ATOM 762 C C . GLN A 1 91 ? 5.191 -8.787 7.928 1.00 94.00 91 GLN A C 1
ATOM 764 O O . GLN A 1 91 ? 5.527 -8.641 6.756 1.00 94.00 91 GLN A O 1
ATOM 769 N N . LEU A 1 92 ? 4.420 -7.908 8.570 1.00 93.88 92 LEU A N 1
ATOM 770 C CA . LEU A 1 92 ? 3.908 -6.717 7.914 1.00 93.88 92 LEU A CA 1
ATOM 771 C C . LEU A 1 92 ? 5.033 -5.730 7.584 1.00 93.88 92 LEU A C 1
ATOM 773 O O . LEU A 1 92 ? 5.075 -5.225 6.469 1.00 93.88 92 LEU A O 1
ATOM 777 N N . ARG A 1 93 ? 5.982 -5.512 8.500 1.00 94.88 93 ARG A N 1
ATOM 778 C CA . ARG A 1 93 ? 7.174 -4.688 8.259 1.00 94.88 93 ARG A CA 1
ATOM 779 C C . ARG A 1 93 ? 8.034 -5.249 7.130 1.00 94.88 93 ARG A C 1
ATOM 781 O O . ARG A 1 93 ? 8.596 -4.476 6.369 1.00 94.88 93 ARG A O 1
ATOM 788 N N . GLY A 1 94 ? 8.119 -6.572 6.986 1.00 91.31 94 GLY A N 1
ATOM 789 C CA . GLY A 1 94 ? 8.805 -7.200 5.854 1.00 91.31 94 GLY A CA 1
ATOM 790 C C . GLY A 1 94 ? 8.186 -6.858 4.492 1.00 91.31 94 GLY A C 1
ATOM 791 O O . GLY A 1 94 ? 8.892 -6.878 3.492 1.00 91.31 94 GLY A O 1
ATOM 792 N N . ILE A 1 95 ? 6.893 -6.520 4.460 1.00 89.00 95 ILE A N 1
ATOM 793 C CA . ILE A 1 95 ? 6.164 -6.122 3.246 1.00 89.00 95 ILE A CA 1
ATOM 794 C C . ILE A 1 95 ? 6.183 -4.598 3.069 1.00 89.00 95 ILE A C 1
ATOM 796 O O . ILE A 1 95 ? 6.398 -4.102 1.973 1.00 89.00 95 ILE A O 1
ATOM 800 N N . LEU A 1 96 ? 5.941 -3.843 4.141 1.00 90.62 96 LEU A N 1
ATOM 801 C CA . LEU A 1 96 ? 5.812 -2.384 4.092 1.00 90.62 96 LEU A CA 1
ATOM 802 C C . LEU A 1 96 ? 7.154 -1.647 4.176 1.00 90.62 96 LEU A C 1
ATOM 804 O O . LEU A 1 96 ? 7.209 -0.447 3.944 1.00 90.62 96 LEU A O 1
ATOM 808 N N . GLY A 1 97 ? 8.222 -2.319 4.606 1.00 92.50 97 GLY A N 1
ATOM 809 C CA . GLY A 1 97 ? 9.518 -1.701 4.901 1.00 92.50 97 GLY A CA 1
ATOM 810 C C . GLY A 1 97 ? 9.548 -0.868 6.189 1.00 92.50 97 GLY A C 1
ATOM 811 O O . GLY A 1 97 ? 10.629 -0.581 6.699 1.00 92.50 97 GLY A O 1
ATOM 812 N N . VAL A 1 98 ? 8.387 -0.534 6.758 1.00 94.56 98 VAL A N 1
ATOM 813 C CA . VAL A 1 98 ? 8.240 0.310 7.953 1.00 94.56 98 VAL A CA 1
ATOM 814 C C . VAL A 1 98 ? 7.326 -0.337 9.006 1.00 94.56 98 VAL A C 1
ATOM 816 O O . VAL A 1 98 ? 6.520 -1.213 8.672 1.00 94.56 98 VAL A O 1
ATOM 819 N N . PRO A 1 99 ? 7.435 0.052 10.290 1.00 96.19 99 PRO A N 1
ATOM 820 C CA . PRO A 1 99 ? 6.496 -0.363 11.332 1.00 96.19 99 PRO A CA 1
ATOM 821 C C . PRO A 1 99 ? 5.052 0.084 11.051 1.00 96.19 99 PRO A C 1
ATOM 823 O O . PRO A 1 99 ? 4.819 1.105 10.403 1.00 96.19 99 PRO A O 1
ATOM 826 N N . PHE A 1 100 ? 4.068 -0.621 11.617 1.00 94.81 100 PHE A N 1
ATOM 827 C CA . PHE A 1 100 ? 2.636 -0.332 11.436 1.00 94.81 100 PHE A CA 1
ATOM 828 C C . PHE A 1 100 ? 2.268 1.115 11.789 1.00 94.81 100 PHE A C 1
ATOM 830 O O . PHE A 1 100 ? 1.466 1.750 11.109 1.00 94.81 100 PHE A O 1
ATOM 837 N N . GLU A 1 101 ? 2.835 1.636 12.877 1.00 94.00 101 GLU A N 1
ATOM 838 C CA . GLU A 1 101 ? 2.539 2.989 13.359 1.00 94.00 101 GLU A CA 1
ATOM 839 C C . GLU A 1 101 ? 3.125 4.073 12.459 1.00 94.00 101 GLU A C 1
ATOM 841 O O . GLU A 1 101 ? 2.516 5.124 12.289 1.00 94.00 101 GLU A O 1
ATOM 846 N N . GLU A 1 102 ? 4.278 3.816 11.851 1.00 94.44 102 GLU A N 1
ATOM 847 C CA . GLU A 1 102 ? 4.853 4.722 10.861 1.00 94.44 102 GLU A CA 1
ATOM 848 C C . GLU A 1 102 ? 4.023 4.694 9.574 1.00 94.44 102 GLU A C 1
ATOM 850 O O . GLU A 1 102 ? 3.656 5.743 9.048 1.00 94.44 102 GLU A O 1
ATOM 855 N N . PHE A 1 103 ? 3.619 3.498 9.136 1.00 94.38 103 PHE A N 1
ATOM 856 C CA . PHE A 1 103 ? 2.742 3.319 7.984 1.00 94.38 103 PHE A CA 1
ATOM 857 C C . PHE A 1 103 ? 1.412 4.067 8.136 1.00 94.38 103 PHE A C 1
ATOM 859 O O . PHE A 1 103 ? 1.023 4.828 7.255 1.00 94.38 103 PHE A O 1
ATOM 866 N N . ILE A 1 104 ? 0.711 3.902 9.263 1.00 91.44 104 ILE A N 1
ATOM 867 C CA . ILE A 1 104 ? -0.602 4.535 9.464 1.00 91.44 104 ILE A CA 1
ATOM 868 C C . ILE A 1 104 ? -0.507 6.061 9.600 1.00 91.44 104 ILE A C 1
ATOM 870 O O . ILE A 1 104 ? -1.472 6.761 9.317 1.00 91.44 104 ILE A O 1
ATOM 874 N N . ARG A 1 105 ? 0.651 6.590 10.003 1.00 91.94 105 ARG A N 1
ATOM 875 C CA . ARG A 1 105 ? 0.910 8.035 10.076 1.00 91.94 105 ARG A CA 1
ATOM 876 C C . ARG A 1 105 ? 1.397 8.620 8.752 1.00 91.94 105 ARG A C 1
ATOM 878 O O . ARG A 1 105 ? 1.601 9.829 8.660 1.00 91.94 105 ARG A O 1
ATOM 885 N N . SER A 1 106 ? 1.600 7.785 7.735 1.00 90.75 106 SER A N 1
ATOM 886 C CA . SER A 1 106 ? 2.099 8.231 6.443 1.00 90.75 106 SER A CA 1
ATOM 887 C C . SER A 1 106 ? 1.085 9.149 5.747 1.00 90.75 106 SER A C 1
ATOM 889 O O . SER A 1 106 ? -0.068 8.752 5.531 1.00 90.75 106 SER A O 1
ATOM 891 N N . PRO A 1 107 ? 1.507 10.345 5.292 1.00 85.38 107 PRO A N 1
ATOM 892 C CA . PRO A 1 107 ? 0.639 11.255 4.552 1.00 85.38 107 PRO A CA 1
ATOM 893 C C . PRO A 1 107 ? 0.170 10.691 3.207 1.00 85.38 107 PRO A C 1
ATOM 895 O O . PRO A 1 107 ? -0.837 11.144 2.664 1.00 85.38 107 PRO A O 1
ATOM 898 N N . ARG A 1 108 ? 0.838 9.651 2.685 1.00 84.06 108 ARG A N 1
ATOM 899 C CA . ARG A 1 108 ? 0.434 8.952 1.454 1.00 84.06 108 ARG A CA 1
ATOM 900 C C . ARG A 1 108 ? -0.972 8.347 1.532 1.00 84.06 108 ARG A C 1
ATOM 902 O O . ARG A 1 108 ? -1.573 8.065 0.495 1.00 84.06 108 ARG A O 1
ATOM 909 N N . HIS A 1 109 ? -1.512 8.137 2.732 1.00 81.50 109 HIS A N 1
ATOM 910 C CA . HIS A 1 109 ? -2.785 7.441 2.932 1.00 81.50 109 HIS A CA 1
ATOM 911 C C . HIS A 1 109 ? -3.926 8.347 3.411 1.00 81.50 109 HIS A C 1
ATOM 913 O O . HIS A 1 109 ? -5.014 7.841 3.691 1.00 81.50 109 HIS A O 1
ATOM 919 N N . TYR A 1 110 ? -3.726 9.672 3.415 1.00 81.31 110 TYR A N 1
ATOM 920 C CA . TYR A 1 110 ? -4.727 10.654 3.859 1.00 81.31 110 TYR A CA 1
ATOM 921 C C . TYR A 1 110 ? -6.081 10.529 3.161 1.00 81.31 110 TYR A C 1
ATOM 923 O O . TYR A 1 110 ? -7.104 10.702 3.807 1.00 81.31 110 TYR A O 1
ATOM 931 N N . LYS A 1 111 ? -6.103 10.078 1.898 1.00 78.00 111 LYS A N 1
ATOM 932 C CA . LYS A 1 111 ? -7.341 9.783 1.150 1.00 78.00 111 LYS A CA 1
ATOM 933 C C . LYS A 1 111 ? -8.254 8.722 1.791 1.00 78.00 111 LYS A C 1
ATOM 935 O O . LYS A 1 111 ? -9.358 8.492 1.310 1.00 78.00 111 LYS A O 1
ATOM 940 N N . TYR A 1 112 ? -7.761 7.989 2.788 1.00 79.81 112 TYR A N 1
ATOM 941 C CA . TYR A 1 112 ? -8.503 6.946 3.495 1.00 79.81 112 TYR A CA 1
ATOM 942 C C . TYR A 1 112 ? -8.676 7.260 4.978 1.00 79.81 112 TYR A C 1
ATOM 944 O O . TYR A 1 112 ? -9.711 6.932 5.563 1.00 79.81 112 TYR A O 1
ATOM 952 N N . PHE A 1 113 ? -7.651 7.833 5.603 1.00 84.12 113 PHE A N 1
ATOM 953 C CA . PHE A 1 113 ? -7.705 8.276 6.985 1.00 84.12 113 PHE A CA 1
ATOM 954 C C . PHE A 1 113 ? -6.599 9.282 7.294 1.00 84.12 113 PHE A C 1
ATOM 956 O O . PHE A 1 113 ? -5.511 9.223 6.727 1.00 84.12 113 PHE A O 1
ATOM 963 N N . VAL A 1 114 ? -6.861 10.139 8.273 1.00 87.44 114 VAL A N 1
ATOM 964 C CA . VAL A 1 114 ? -5.897 11.072 8.858 1.00 87.44 114 VAL A CA 1
ATOM 965 C C . VAL A 1 114 ? -5.595 10.638 10.289 1.00 87.44 114 VAL A C 1
ATOM 967 O O . VAL A 1 114 ? -6.474 10.154 11.003 1.00 87.44 114 VAL A O 1
ATOM 970 N N . THR A 1 115 ? -4.350 10.797 10.728 1.00 87.88 115 THR A N 1
ATOM 971 C CA . THR A 1 115 ? -3.957 10.550 12.120 1.00 87.88 115 THR A CA 1
ATOM 972 C C . THR A 1 115 ? -3.708 11.864 12.843 1.00 87.88 115 THR A C 1
ATOM 974 O O . THR A 1 115 ? -2.840 12.625 12.419 1.00 87.88 115 THR A O 1
ATOM 977 N N . GLU A 1 116 ? -4.382 12.094 13.970 1.00 88.38 116 GLU A N 1
ATOM 978 C CA . GLU A 1 116 ? -4.045 13.188 14.890 1.00 88.38 116 GLU A CA 1
ATOM 979 C C . GLU A 1 116 ? -3.753 12.610 16.277 1.00 88.38 116 GLU A C 1
ATOM 981 O O . GLU A 1 116 ? -4.590 11.934 16.885 1.00 88.38 116 GLU A O 1
ATOM 986 N N . GLY A 1 117 ? -2.538 12.847 16.780 1.00 90.50 117 GLY A N 1
ATOM 987 C CA . GLY A 1 117 ? -2.068 12.215 18.014 1.00 90.50 117 GLY A CA 1
ATOM 988 C C . GLY A 1 117 ? -2.154 10.689 17.919 1.00 90.50 117 GLY A C 1
ATOM 989 O O . GLY A 1 117 ? -1.634 10.100 16.975 1.00 90.50 117 GLY A O 1
ATOM 990 N N . GLU A 1 118 ? -2.841 10.056 18.869 1.00 92.12 118 GLU A N 1
ATOM 991 C CA . GLU A 1 118 ? -3.038 8.598 18.915 1.00 92.12 118 GLU A CA 1
ATOM 992 C C . GLU A 1 118 ? -4.349 8.122 18.277 1.00 92.12 118 GLU A C 1
ATOM 994 O O . GLU A 1 118 ? -4.735 6.967 18.453 1.00 92.12 118 GLU A O 1
ATOM 999 N N . THR A 1 119 ? -5.060 8.991 17.553 1.00 89.50 119 THR A N 1
ATOM 1000 C CA . THR A 1 119 ? -6.383 8.683 16.992 1.00 89.50 119 THR A CA 1
ATOM 1001 C C . THR A 1 119 ? -6.372 8.716 15.469 1.00 89.50 119 THR A C 1
ATOM 1003 O O . THR A 1 119 ? -5.794 9.609 14.853 1.00 89.50 119 THR A O 1
ATOM 1006 N N . VAL A 1 120 ? -7.048 7.739 14.864 1.00 89.38 120 VAL A N 1
ATOM 1007 C CA . VAL A 1 120 ? -7.280 7.645 13.420 1.00 89.38 120 VAL A CA 1
ATOM 1008 C C . VAL A 1 120 ? -8.684 8.157 13.092 1.00 89.38 120 VAL A C 1
ATOM 1010 O O . VAL A 1 120 ? -9.688 7.675 13.626 1.00 89.38 120 VAL A O 1
ATOM 1013 N N . TYR A 1 121 ? -8.765 9.102 12.170 1.00 88.19 121 TYR A N 1
ATOM 1014 C CA . TYR A 1 121 ? -10.002 9.628 11.614 1.00 88.19 121 TYR A CA 1
ATOM 1015 C C . TYR A 1 121 ? -10.164 9.074 10.210 1.00 88.19 121 TYR A C 1
ATOM 1017 O O . TYR A 1 121 ? -9.399 9.401 9.311 1.00 88.19 121 TYR A O 1
ATOM 1025 N N . PHE A 1 122 ? -11.134 8.185 10.032 1.00 85.25 122 PHE A N 1
ATOM 1026 C CA . PHE A 1 122 ? -11.422 7.600 8.730 1.00 85.25 122 PHE A CA 1
ATOM 1027 C C . PHE A 1 122 ? -12.209 8.600 7.893 1.00 85.25 122 PHE A C 1
ATOM 1029 O O . PHE A 1 122 ? -13.260 9.060 8.335 1.00 85.25 122 PHE A O 1
ATOM 1036 N N . GLU A 1 123 ? -11.720 8.912 6.697 1.00 76.06 123 GLU A N 1
ATOM 1037 C CA . GLU A 1 123 ? -12.489 9.718 5.757 1.00 76.06 123 GLU A CA 1
ATOM 1038 C C . GLU A 1 123 ? -13.603 8.850 5.163 1.00 76.06 123 GLU A C 1
ATOM 1040 O O . GLU A 1 123 ? -13.395 7.682 4.816 1.00 76.06 123 GLU A O 1
ATOM 1045 N N . ASP A 1 124 ? -14.817 9.382 5.057 1.00 63.28 124 ASP A N 1
ATOM 1046 C CA . ASP A 1 124 ? -15.854 8.721 4.274 1.00 63.28 124 ASP A CA 1
ATOM 1047 C C . ASP A 1 124 ? -15.414 8.774 2.812 1.00 63.28 124 ASP A C 1
ATOM 1049 O O . ASP A 1 124 ? -15.605 9.773 2.123 1.00 63.28 124 ASP A O 1
ATOM 1053 N N . VAL A 1 125 ? -14.765 7.705 2.342 1.00 54.38 125 VAL A N 1
ATOM 1054 C CA . VAL A 1 125 ? -14.400 7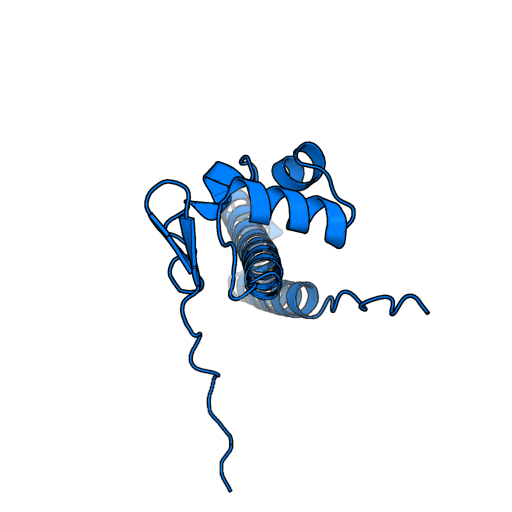.571 0.936 1.00 54.38 125 VAL A CA 1
ATOM 1055 C C . VAL A 1 125 ? -15.706 7.632 0.154 1.00 54.38 125 VAL A C 1
ATOM 1057 O O . VAL A 1 125 ? -16.501 6.688 0.195 1.00 54.38 125 VAL A O 1
ATOM 1060 N N . ILE A 1 126 ? -15.932 8.761 -0.523 1.00 44.50 126 ILE A N 1
ATOM 1061 C CA . ILE A 1 126 ? -16.990 8.932 -1.512 1.00 44.50 126 ILE A CA 1
ATOM 1062 C C . ILE A 1 126 ? -16.860 7.737 -2.450 1.00 44.50 126 ILE A C 1
ATOM 1064 O O . ILE A 1 126 ? -15.840 7.559 -3.120 1.00 44.50 126 ILE A O 1
ATOM 1068 N N . GLN A 1 127 ? -17.858 6.858 -2.411 1.00 40.94 127 GLN A N 1
ATOM 1069 C CA . GLN A 1 127 ? -17.936 5.730 -3.321 1.00 40.94 127 GLN A CA 1
ATOM 1070 C C . GLN A 1 127 ? -17.800 6.282 -4.744 1.00 40.94 127 GLN A C 1
ATOM 1072 O O . GLN A 1 127 ? -18.467 7.257 -5.096 1.00 40.94 127 GLN A O 1
ATOM 1077 N N . GLY A 1 128 ? -16.918 5.679 -5.546 1.00 36.94 128 GLY A N 1
ATOM 1078 C CA . GLY A 1 128 ? -16.879 5.918 -6.989 1.00 36.94 128 GLY A CA 1
ATOM 1079 C C . GLY A 1 128 ? -18.278 5.769 -7.608 1.00 36.94 128 GLY A C 1
ATOM 1080 O O . GLY A 1 128 ? -19.168 5.193 -6.978 1.00 36.94 128 GLY A O 1
ATOM 1081 N N . PRO A 1 129 ? -18.480 6.318 -8.816 1.00 33.94 129 PRO A N 1
ATOM 1082 C CA . PRO A 1 129 ? -19.777 6.758 -9.310 1.00 33.94 129 PRO A CA 1
ATOM 1083 C C . PRO A 1 129 ? -20.836 5.674 -9.143 1.00 33.94 129 PRO A C 1
ATOM 1085 O O . PRO A 1 129 ? -20.710 4.570 -9.673 1.00 33.94 129 PRO A O 1
ATOM 1088 N N . THR A 1 130 ? -21.910 6.013 -8.435 1.00 38.62 130 THR A N 1
ATOM 1089 C CA . THR A 1 130 ? -23.173 5.307 -8.578 1.00 38.62 130 THR A CA 1
ATOM 1090 C C . THR A 1 130 ? -23.559 5.383 -10.053 1.00 38.62 130 THR A C 1
ATOM 1092 O O . THR A 1 130 ? -23.877 6.451 -10.575 1.00 38.62 130 THR A O 1
ATOM 1095 N N . HIS A 1 131 ? -23.492 4.252 -10.758 1.00 36.75 131 HIS A N 1
ATOM 1096 C CA . HIS A 1 131 ? -24.251 4.075 -11.991 1.00 36.75 131 HIS A CA 1
ATOM 1097 C C . HIS A 1 131 ? -25.732 4.196 -11.628 1.00 36.75 131 HIS A C 1
ATOM 1099 O O . HIS A 1 131 ? -26.372 3.239 -11.199 1.00 36.75 131 HIS A O 1
ATOM 1105 N N . ASN A 1 132 ? -26.241 5.418 -11.734 1.00 34.94 132 ASN A N 1
ATOM 1106 C CA . ASN A 1 132 ? -27.659 5.693 -11.790 1.00 34.94 132 ASN A CA 1
ATOM 1107 C C . ASN A 1 132 ? -28.094 5.547 -13.247 1.00 34.94 132 ASN A C 1
ATOM 1109 O O . ASN A 1 132 ? -27.648 6.341 -14.070 1.00 34.94 132 ASN A O 1
ATOM 1113 N N . GLY A 1 133 ? -28.985 4.582 -13.485 1.00 35.34 133 GLY A N 1
ATOM 1114 C CA . GLY A 1 133 ? -30.023 4.632 -14.523 1.00 35.34 133 GLY A CA 1
ATOM 1115 C C . GLY A 1 133 ? -29.563 4.498 -15.960 1.00 35.34 133 GLY A C 1
ATOM 1116 O O . GLY A 1 133 ? -29.183 5.533 -16.540 1.00 35.34 133 GLY A O 1
#

pLDDT: mean 83.04, std 17.1, range [32.81, 96.88]

Sequence (133 aa):
MATTRRIQTDYVREALDICIDLADGWESDGDPRMFTMEKHIMMIRELQDILQDAFETKIVRLIYSLRKARNNAIERIKYDFFRVYKTTEEQLRGILGVPFEEFIRSPRHYKYFVTEGETVYFEDVIQGPTHNG

Foldseek 3Di:
DDPPPPPPCVLVVVLVVVLVVVVVVVVVVDDVVPDDPVVVVVNVVVSVVSNLVSVLVSLLVLLLVVDDPPDQFQVVSVVCSCVVVVDDQVRVCVSNVDGSVVSLCDPVNVLQWHDDDRGIGGDPNPPPDDPDD

Radius of gyration: 18.45 Å; chains: 1; bounding box: 52×34×48 Å

Organism: Strongyloides papillosus (NCBI:txid174720)